Protein AF-A0A1F6WNR9-F1 (afdb_monomer)

Foldseek 3Di:
DVVVVVVVVVVVVVVVVCCVVCVPQDPVNVVVVVVLCVVPVPLVVVLVVQLVVVVVVVDPSVVSNVVSCVVCVVVSCVSVVD

Mean predicted aligned error: 11.91 Å

Radius of gyration: 18.05 Å; Cα contacts (8 Å, |Δi|>4): 24; chains: 1; bounding box: 30×56×25 Å

Solvent-accessible surface area (backbone atoms only — not comparable to full-atom values): 4655 Å² total; per-residue (Å²): 118,71,66,60,57,55,50,53,53,53,52,52,54,52,50,51,50,51,48,64,70,46,68,80,58,56,69,69,57,54,52,51,52,50,50,52,39,69,76,40,49,67,60,50,49,50,49,50,55,51,28,52,51,36,37,74,73,68,39,56,62,72,60,24,45,52,52,44,50,60,73,44,39,72,62,52,48,61,68,70,73,110

Structure (mmCIF, N/CA/C/O backbone):
data_AF-A0A1F6WNR9-F1
#
_entry.id   AF-A0A1F6WNR9-F1
#
loop_
_atom_site.group_PDB
_atom_site.id
_atom_site.type_symbol
_atom_site.label_atom_id
_atom_site.label_alt_id
_atom_site.label_comp_id
_atom_site.label_asym_id
_atom_site.label_entity_id
_atom_site.label_seq_id
_atom_site.pdbx_PDB_ins_code
_atom_site.Cartn_x
_atom_site.Cartn_y
_atom_site.Cartn_z
_atom_site.occupancy
_atom_site.B_iso_or_equiv
_atom_site.auth_seq_id
_atom_site.auth_comp_id
_atom_site.auth_asym_id
_atom_site.auth_atom_id
_atom_site.pdbx_PDB_model_num
ATOM 1 N N . MET A 1 1 ? -5.556 41.675 -15.317 1.00 62.06 1 MET A N 1
ATOM 2 C CA . MET A 1 1 ? -4.262 41.161 -14.796 1.00 62.06 1 MET A CA 1
ATOM 3 C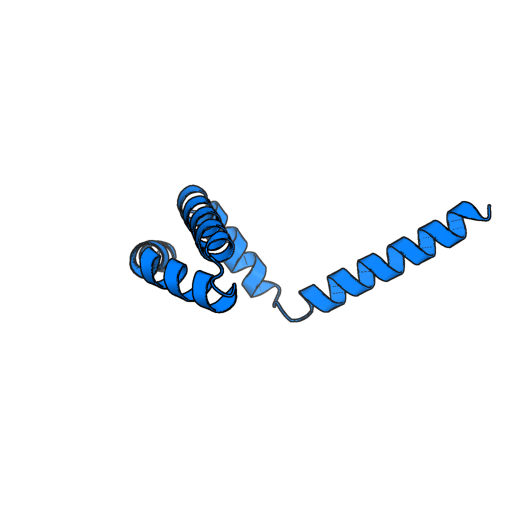 C . MET A 1 1 ? -4.326 40.613 -13.363 1.00 62.06 1 MET A C 1
ATOM 5 O O . MET A 1 1 ? -3.534 39.734 -13.054 1.00 62.06 1 MET A O 1
ATOM 9 N N . PHE A 1 2 ? -5.281 41.030 -12.519 1.00 60.72 2 PHE A N 1
ATOM 10 C CA . PHE A 1 2 ? -5.416 40.568 -11.121 1.00 60.72 2 PHE A CA 1
ATOM 11 C C . PHE A 1 2 ? -5.699 39.055 -10.958 1.00 60.72 2 PHE A C 1
ATOM 13 O O . PHE A 1 2 ? -5.142 38.407 -10.076 1.00 60.72 2 PHE A O 1
ATOM 20 N N . GLY A 1 3 ? -6.486 38.452 -11.860 1.00 56.53 3 GLY A N 1
ATOM 21 C CA . GLY A 1 3 ? -6.791 37.011 -11.819 1.00 56.53 3 GLY A CA 1
ATOM 22 C C . GLY A 1 3 ? -5.584 36.092 -12.066 1.00 56.53 3 GLY A C 1
ATOM 23 O O . GLY A 1 3 ? -5.498 35.017 -11.477 1.00 56.53 3 GLY A O 1
ATOM 24 N N . LYS A 1 4 ? -4.600 36.536 -12.863 1.00 57.75 4 LYS A N 1
ATOM 25 C CA . LYS A 1 4 ? -3.391 35.753 -13.191 1.00 57.75 4 LYS A CA 1
ATOM 26 C C . LYS A 1 4 ? -2.430 35.654 -11.997 1.00 57.75 4 LYS A C 1
ATOM 28 O O . LYS A 1 4 ? -1.775 34.630 -11.822 1.00 57.75 4 LYS A O 1
ATOM 33 N N . LEU A 1 5 ? -2.397 36.686 -11.148 1.00 65.12 5 LEU A N 1
ATOM 34 C CA . LEU A 1 5 ? -1.584 36.722 -9.927 1.00 65.12 5 LEU A CA 1
ATOM 35 C C . LEU A 1 5 ? -2.123 35.749 -8.860 1.00 65.12 5 LEU A C 1
ATOM 37 O O . LEU A 1 5 ? -1.364 34.986 -8.265 1.00 65.12 5 LEU A O 1
ATOM 41 N N . PHE A 1 6 ? -3.447 35.719 -8.675 1.00 65.88 6 PHE A N 1
ATOM 42 C CA . PHE A 1 6 ? -4.116 34.806 -7.740 1.00 65.88 6 PHE A CA 1
ATOM 43 C C . PHE A 1 6 ? -4.020 33.337 -8.185 1.00 65.88 6 PHE A C 1
ATOM 45 O O . PHE A 1 6 ? -3.802 32.441 -7.369 1.00 65.88 6 PHE A O 1
ATOM 52 N N . GLN A 1 7 ? -4.110 33.086 -9.494 1.00 62.00 7 GLN A N 1
ATOM 53 C CA . GLN A 1 7 ? -3.944 31.751 -10.072 1.00 62.00 7 GLN A CA 1
ATOM 54 C C . GLN A 1 7 ? -2.501 31.225 -9.931 1.00 62.00 7 GLN A C 1
ATOM 56 O O . GLN A 1 7 ? -2.305 30.049 -9.628 1.00 62.00 7 GLN A O 1
ATOM 61 N N . GLY A 1 8 ? -1.489 32.096 -10.048 1.00 66.94 8 GLY A N 1
ATOM 62 C CA . GLY A 1 8 ? -0.085 31.745 -9.795 1.00 66.94 8 GLY A CA 1
ATOM 63 C C . GLY A 1 8 ? 0.211 31.374 -8.333 1.00 66.94 8 GLY A C 1
ATOM 64 O O . GLY A 1 8 ? 0.977 30.443 -8.077 1.00 66.94 8 GLY A O 1
ATOM 65 N N . LEU A 1 9 ? -0.437 32.044 -7.372 1.00 67.25 9 LEU A N 1
ATOM 66 C CA . LEU A 1 9 ? -0.345 31.716 -5.941 1.00 67.25 9 LEU A CA 1
ATOM 67 C C . LEU A 1 9 ? -1.007 30.373 -5.601 1.00 67.25 9 LEU A C 1
ATOM 69 O O . LEU A 1 9 ? -0.417 29.572 -4.873 1.00 67.25 9 LEU A O 1
ATOM 73 N N . LYS A 1 10 ? -2.185 30.082 -6.174 1.00 62.47 10 LYS A N 1
ATOM 74 C CA . LYS A 1 10 ? -2.852 28.776 -6.016 1.00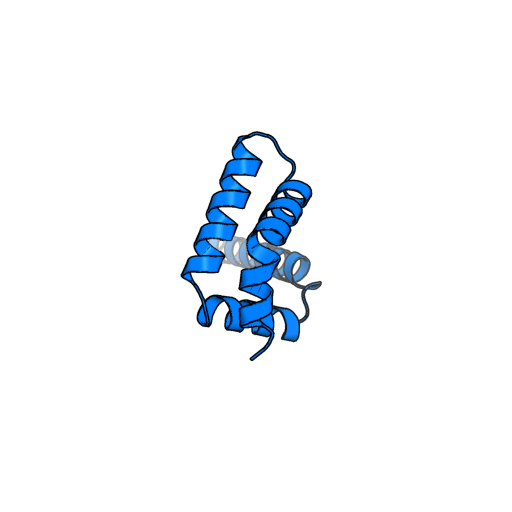 62.47 10 LYS A CA 1
ATOM 75 C C . LYS A 1 10 ? -1.992 27.621 -6.542 1.00 62.47 10 LYS A C 1
ATOM 77 O O . LYS A 1 10 ? -1.851 26.616 -5.849 1.00 62.47 10 LYS A O 1
ATOM 82 N N . ASN A 1 11 ? -1.350 27.787 -7.703 1.00 69.50 11 ASN A N 1
ATOM 83 C CA . ASN A 1 11 ? -0.464 26.761 -8.266 1.00 69.50 11 ASN A CA 1
ATOM 84 C C . ASN A 1 11 ? 0.759 26.480 -7.382 1.00 69.50 11 ASN A C 1
ATOM 86 O O . ASN A 1 11 ? 1.121 25.319 -7.211 1.00 69.50 11 ASN A O 1
ATOM 90 N N . LYS A 1 12 ? 1.374 27.504 -6.770 1.00 78.12 12 LYS A N 1
ATOM 91 C CA . LYS A 1 12 ? 2.505 27.298 -5.847 1.00 78.12 12 LYS A CA 1
ATOM 92 C C . LYS A 1 12 ? 2.094 26.586 -4.559 1.00 78.12 12 LYS A C 1
ATOM 94 O O . LYS A 1 12 ? 2.823 25.710 -4.110 1.00 78.12 12 LYS A O 1
ATOM 99 N N . ALA A 1 13 ? 0.936 26.915 -3.985 1.00 79.06 13 ALA A N 1
ATOM 100 C CA . ALA A 1 13 ? 0.448 26.259 -2.770 1.00 79.06 13 ALA A CA 1
ATOM 101 C C . ALA A 1 13 ? 0.127 24.771 -3.001 1.00 79.06 13 ALA A C 1
ATOM 103 O O . ALA A 1 13 ? 0.525 23.921 -2.206 1.00 79.06 13 ALA A O 1
ATOM 104 N N . VAL A 1 14 ? -0.528 24.446 -4.122 1.00 74.44 14 VAL A N 1
ATOM 105 C CA . VAL A 1 14 ? -0.826 23.058 -4.512 1.00 74.44 14 VAL A CA 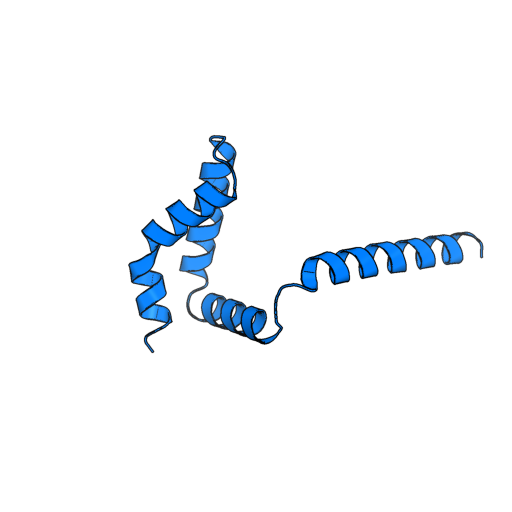1
ATOM 106 C C . VAL A 1 14 ? 0.458 22.287 -4.825 1.00 74.44 14 VAL A C 1
ATOM 108 O O . VAL A 1 14 ? 0.639 21.188 -4.307 1.00 74.44 14 VAL A O 1
ATOM 111 N N . ALA A 1 15 ? 1.387 22.872 -5.590 1.00 69.50 15 ALA A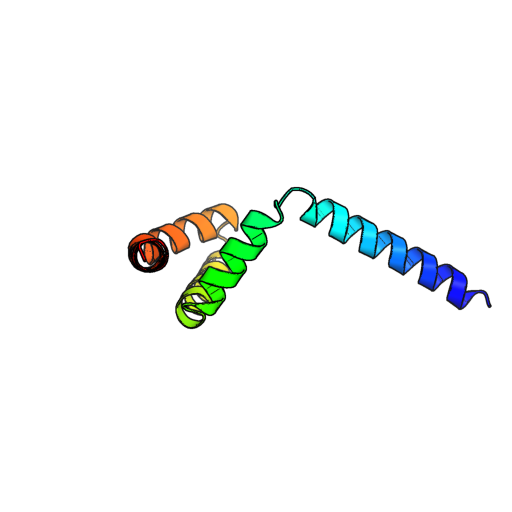 N 1
ATOM 112 C CA . ALA A 1 15 ? 2.682 22.252 -5.873 1.00 69.50 15 ALA A CA 1
ATOM 113 C C . ALA A 1 15 ? 3.470 21.961 -4.585 1.00 69.50 15 ALA A C 1
ATOM 115 O O . ALA A 1 15 ? 3.997 20.865 -4.419 1.00 69.50 15 ALA A O 1
ATOM 116 N N . HIS A 1 16 ? 3.479 22.894 -3.631 1.00 75.25 16 HIS A N 1
ATOM 117 C CA . HIS A 1 16 ? 4.162 22.721 -2.352 1.00 75.25 16 HIS A CA 1
ATOM 118 C C . HIS A 1 16 ? 3.497 21.661 -1.457 1.00 75.25 16 HIS A C 1
ATOM 120 O O . HIS A 1 16 ? 4.186 20.936 -0.742 1.00 75.25 16 HIS A O 1
ATOM 126 N N . MET A 1 17 ? 2.168 21.523 -1.513 1.00 71.62 17 MET A N 1
ATOM 127 C CA . MET A 1 17 ? 1.438 20.475 -0.792 1.00 71.62 17 MET A CA 1
ATOM 128 C C . MET A 1 17 ? 1.734 19.084 -1.362 1.00 71.62 17 MET A C 1
ATOM 130 O O . MET A 1 17 ? 2.003 18.158 -0.597 1.00 71.62 17 MET A O 1
ATOM 134 N N . VAL A 1 18 ? 1.754 18.953 -2.691 1.00 67.38 18 VAL A N 1
ATOM 135 C CA . VAL A 1 18 ? 2.131 17.714 -3.386 1.00 67.38 18 VAL A CA 1
ATOM 136 C C . VAL A 1 18 ? 3.581 17.347 -3.070 1.00 67.38 18 VAL A C 1
ATOM 138 O O . VAL A 1 18 ? 3.855 16.215 -2.684 1.00 67.38 18 VAL A O 1
ATOM 141 N N . GLU A 1 19 ? 4.505 18.307 -3.129 1.00 67.25 19 GLU A N 1
ATOM 142 C CA . GLU A 1 19 ? 5.910 18.096 -2.773 1.00 67.25 19 GLU A CA 1
ATOM 143 C C . GLU A 1 19 ? 6.060 17.662 -1.305 1.00 67.25 19 GLU A C 1
ATOM 145 O O . GLU A 1 19 ? 6.805 16.736 -1.007 1.00 67.25 19 GLU A O 1
ATOM 150 N N . LYS A 1 20 ? 5.309 18.260 -0.373 1.00 71.00 20 LYS A N 1
ATOM 151 C CA . LYS A 1 20 ? 5.347 17.916 1.059 1.00 71.00 20 LYS A CA 1
ATOM 152 C C . LYS A 1 20 ? 4.752 16.537 1.365 1.00 71.00 20 LYS A C 1
ATOM 154 O O . LYS A 1 20 ? 5.274 15.847 2.234 1.00 71.00 20 LYS A O 1
ATOM 159 N N . GLN A 1 21 ? 3.707 16.123 0.647 1.00 60.22 21 GLN A N 1
ATOM 160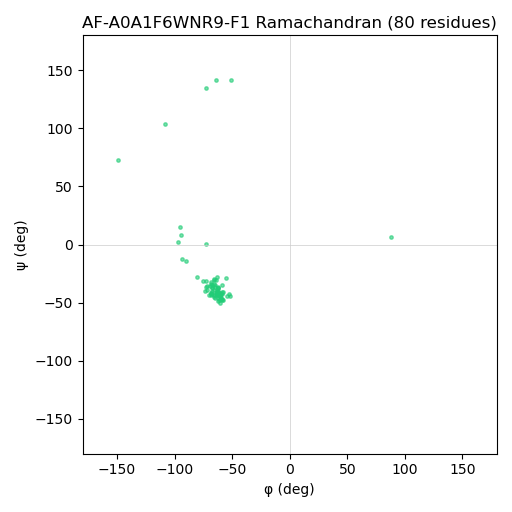 C CA . GLN A 1 21 ? 3.118 14.784 0.773 1.00 60.22 21 GLN A CA 1
ATOM 161 C C . GLN A 1 21 ? 3.974 13.703 0.096 1.00 60.22 21 GLN A C 1
ATOM 163 O O . GLN A 1 21 ? 4.034 12.574 0.572 1.00 60.22 21 GLN A O 1
ATOM 168 N N . MET A 1 22 ? 4.684 14.049 -0.982 1.00 54.75 22 MET A N 1
ATOM 169 C CA . MET A 1 22 ? 5.519 13.118 -1.742 1.00 54.75 22 MET A CA 1
ATOM 170 C C . MET A 1 22 ? 6.994 13.087 -1.297 1.00 54.75 22 MET A C 1
ATOM 172 O O . MET A 1 22 ? 7.710 12.156 -1.666 1.00 54.75 22 MET A O 1
ATOM 176 N N . LYS A 1 23 ? 7.456 14.044 -0.479 1.00 59.06 23 LYS A N 1
ATOM 177 C CA . LYS A 1 23 ? 8.846 14.153 0.022 1.00 59.06 23 LYS A CA 1
ATOM 178 C C . LYS A 1 23 ? 9.359 12.906 0.742 1.00 59.06 23 LYS A C 1
ATOM 180 O O . LYS A 1 23 ? 10.553 12.640 0.702 1.00 59.06 23 LYS A O 1
ATOM 185 N N . ASN A 1 24 ? 8.466 12.137 1.356 1.00 56.38 24 ASN A N 1
ATOM 186 C CA . ASN A 1 24 ? 8.834 10.989 2.187 1.00 56.38 24 ASN A CA 1
ATOM 187 C C . ASN A 1 24 ? 8.759 9.642 1.459 1.00 56.38 24 ASN A C 1
ATOM 189 O O . ASN A 1 24 ? 9.008 8.615 2.080 1.00 56.38 24 ASN A O 1
ATOM 193 N N . VAL A 1 25 ? 8.418 9.629 0.165 1.00 56.59 25 VAL A N 1
ATOM 194 C CA . VAL A 1 25 ? 8.421 8.404 -0.646 1.00 56.59 25 VAL A CA 1
ATOM 195 C C . VAL A 1 25 ? 9.590 8.486 -1.628 1.00 56.59 25 VAL A C 1
ATOM 197 O O . VAL A 1 25 ? 9.486 9.231 -2.611 1.00 56.59 25 VAL A O 1
ATOM 200 N N . PRO A 1 26 ? 10.697 7.762 -1.374 1.00 68.12 26 PRO A N 1
ATOM 201 C CA . PRO A 1 26 ? 11.855 7.711 -2.253 1.00 68.12 26 PRO A CA 1
ATOM 202 C C . PRO A 1 26 ? 11.472 7.385 -3.707 1.00 68.12 26 PRO A C 1
ATOM 204 O O . PRO A 1 26 ? 10.613 6.526 -3.929 1.00 68.12 26 PRO A O 1
ATOM 207 N N . PRO A 1 27 ? 12.121 8.003 -4.711 1.00 64.88 27 PRO A N 1
ATOM 208 C CA . PRO A 1 27 ? 11.851 7.747 -6.130 1.00 64.88 27 PRO A CA 1
ATOM 209 C C . PRO A 1 27 ? 11.910 6.257 -6.492 1.00 64.88 27 PRO A C 1
ATOM 211 O O . PRO A 1 27 ? 11.000 5.745 -7.139 1.00 64.88 27 PRO A O 1
ATOM 214 N N . ALA A 1 28 ? 12.905 5.545 -5.955 1.00 65.69 28 ALA A N 1
ATOM 215 C CA . ALA A 1 28 ? 13.066 4.106 -6.137 1.00 65.69 28 ALA A CA 1
ATOM 216 C C . ALA A 1 28 ? 11.849 3.298 -5.645 1.00 65.69 28 ALA A C 1
ATOM 218 O O . ALA A 1 28 ? 11.471 2.310 -6.267 1.00 65.69 28 ALA A O 1
ATOM 219 N N . GLN A 1 29 ? 11.184 3.731 -4.566 1.00 63.91 29 GLN A N 1
ATOM 220 C CA . GLN A 1 29 ? 9.977 3.062 -4.067 1.00 63.91 29 GLN A CA 1
ATOM 221 C C . GLN A 1 29 ? 8.774 3.305 -4.983 1.00 63.91 29 GLN A C 1
ATOM 223 O O . GLN A 1 29 ? 7.973 2.395 -5.188 1.00 63.91 29 GLN A O 1
ATOM 228 N N . ARG A 1 30 ? 8.656 4.496 -5.587 1.00 68.69 30 ARG A N 1
ATOM 229 C CA . ARG A 1 30 ? 7.591 4.766 -6.570 1.00 68.69 30 ARG A CA 1
ATOM 230 C C . ARG A 1 30 ? 7.763 3.932 -7.828 1.00 68.69 30 ARG A C 1
ATOM 232 O O . ARG A 1 30 ? 6.782 3.379 -8.318 1.00 68.69 30 ARG A O 1
ATOM 239 N N . GLU A 1 31 ? 8.986 3.825 -8.337 1.00 73.06 31 GLU A N 1
ATOM 240 C CA . GLU A 1 31 ? 9.279 2.982 -9.498 1.00 73.06 31 GLU A CA 1
ATOM 241 C C . GLU A 1 31 ? 8.998 1.509 -9.198 1.00 73.06 31 GLU A C 1
ATOM 243 O O . GLU A 1 31 ? 8.393 0.823 -10.020 1.00 73.06 31 GLU A O 1
ATOM 248 N N . MET A 1 32 ? 9.353 1.041 -7.998 1.00 73.38 32 MET A N 1
ATOM 249 C CA . MET A 1 32 ? 9.067 -0.322 -7.558 1.00 73.38 32 MET A CA 1
ATOM 250 C C . MET A 1 32 ? 7.558 -0.603 -7.530 1.00 73.38 32 MET A C 1
ATOM 252 O O . MET A 1 32 ? 7.108 -1.568 -8.143 1.00 73.38 32 MET A O 1
ATOM 256 N N . VAL A 1 33 ? 6.762 0.267 -6.896 1.00 76.62 33 VAL A N 1
ATOM 257 C CA . VAL A 1 33 ? 5.293 0.139 -6.863 1.00 76.62 33 VAL A CA 1
ATOM 258 C C . VAL A 1 33 ? 4.710 0.188 -8.275 1.00 76.62 33 VAL A C 1
ATOM 260 O O . VAL A 1 33 ? 3.872 -0.639 -8.621 1.00 76.62 33 VAL A O 1
ATOM 263 N N . THR A 1 34 ? 5.188 1.108 -9.115 1.00 79.12 34 THR A N 1
ATOM 264 C CA . THR A 1 34 ? 4.727 1.241 -10.505 1.00 79.12 34 THR A CA 1
AT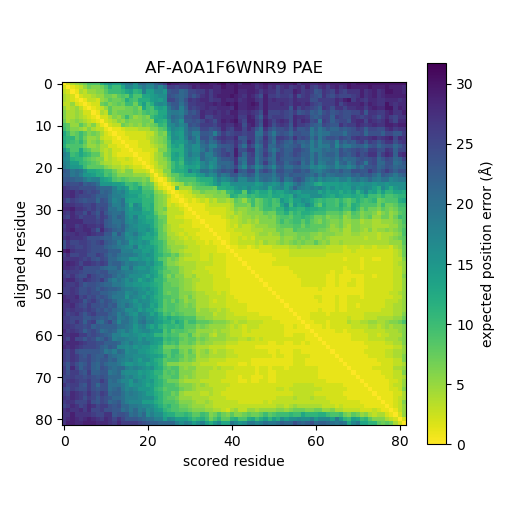OM 265 C C . THR A 1 34 ? 4.969 -0.043 -11.297 1.00 79.12 34 THR A C 1
A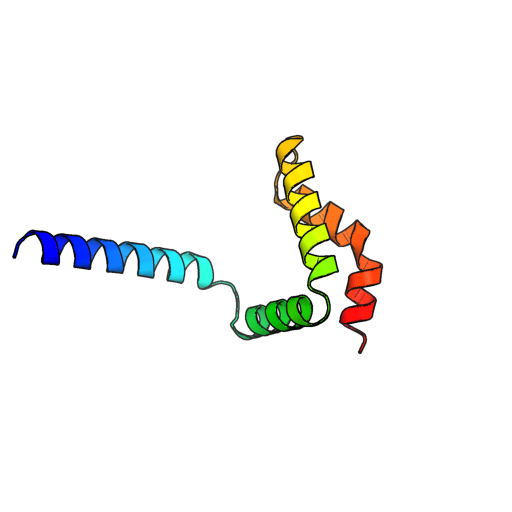TOM 267 O O . THR A 1 34 ? 4.053 -0.527 -11.959 1.00 79.12 34 THR A O 1
ATOM 270 N N . ARG A 1 35 ? 6.162 -0.642 -11.189 1.00 82.69 35 ARG A N 1
ATOM 271 C CA . ARG A 1 35 ? 6.484 -1.914 -11.856 1.00 82.69 35 ARG A CA 1
ATOM 272 C C . ARG A 1 35 ? 5.615 -3.063 -11.356 1.00 82.69 35 ARG A C 1
ATOM 274 O O . ARG A 1 35 ? 5.113 -3.836 -12.164 1.00 82.69 35 ARG A O 1
ATOM 281 N N . MET A 1 36 ? 5.380 -3.163 -10.046 1.00 80.25 36 MET A N 1
ATOM 282 C CA . MET A 1 36 ? 4.507 -4.212 -9.507 1.00 80.25 36 MET A CA 1
ATOM 283 C C . MET A 1 36 ? 3.070 -4.078 -10.027 1.00 80.25 36 MET A C 1
ATOM 285 O O . MET A 1 36 ? 2.471 -5.072 -10.439 1.00 80.25 36 MET A O 1
ATOM 289 N N . VAL A 1 37 ? 2.537 -2.851 -10.067 1.00 85.12 37 VAL A N 1
ATOM 290 C CA . VAL A 1 37 ? 1.203 -2.570 -10.618 1.00 85.12 37 VAL A CA 1
ATOM 291 C C . VAL A 1 37 ? 1.135 -2.918 -12.104 1.00 85.12 37 VAL A C 1
ATOM 293 O O . VAL A 1 37 ? 0.141 -3.488 -12.539 1.00 85.12 37 VAL A O 1
ATOM 296 N N . GLN A 1 38 ? 2.182 -2.632 -12.879 1.00 86.06 38 GLN A N 1
ATOM 297 C CA . GLN A 1 38 ? 2.254 -3.013 -14.294 1.00 86.06 38 GLN A CA 1
ATOM 298 C C . GLN A 1 38 ? 2.300 -4.534 -14.496 1.00 86.06 38 GLN A C 1
ATOM 300 O O . GLN A 1 38 ? 1.637 -5.041 -15.398 1.00 86.06 38 GLN A O 1
ATOM 305 N N . ASN A 1 39 ? 3.026 -5.266 -13.645 1.00 87.56 39 ASN A N 1
ATOM 306 C CA . ASN A 1 39 ? 3.141 -6.724 -13.737 1.00 87.56 39 ASN A CA 1
ATOM 307 C C . ASN A 1 39 ? 1.823 -7.446 -13.411 1.00 87.56 39 ASN A C 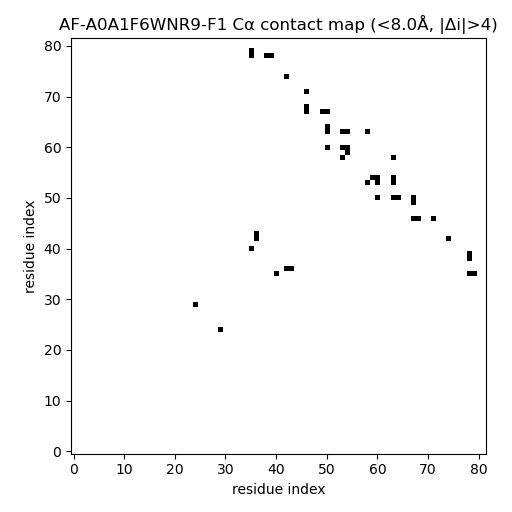1
ATOM 309 O O . ASN A 1 39 ? 1.556 -8.508 -13.971 1.00 87.56 39 ASN A O 1
ATOM 313 N N . ASN A 1 40 ? 0.989 -6.902 -12.515 1.00 90.25 40 ASN A N 1
ATOM 314 C CA . ASN A 1 40 ? -0.312 -7.501 -12.201 1.00 90.25 40 ASN A CA 1
ATOM 315 C C . ASN A 1 40 ? -1.381 -6.462 -11.808 1.00 90.25 40 ASN A C 1
ATOM 317 O O . ASN A 1 40 ? -1.799 -6.396 -10.647 1.00 90.25 40 ASN A O 1
ATOM 321 N N . PRO A 1 41 ? -1.894 -5.671 -12.764 1.00 89.69 41 PRO A N 1
ATOM 322 C CA . PRO A 1 41 ? -2.821 -4.577 -12.467 1.00 89.69 41 PRO A CA 1
ATOM 323 C C . PRO A 1 41 ? -4.138 -5.066 -11.852 1.00 89.69 41 PRO A C 1
ATOM 325 O O . PRO A 1 41 ? -4.763 -4.357 -11.064 1.00 89.69 41 PRO A O 1
ATOM 328 N N . GLN A 1 42 ? -4.549 -6.298 -12.167 1.00 93.69 42 GLN A N 1
ATOM 329 C CA . GLN A 1 42 ? -5.764 -6.905 -11.624 1.00 93.69 42 GLN A CA 1
ATOM 330 C C . GLN A 1 42 ? -5.643 -7.194 -10.126 1.00 93.69 42 GLN A C 1
ATOM 332 O O . GLN A 1 42 ? -6.588 -6.930 -9.383 1.00 93.69 42 GLN A O 1
ATOM 337 N N . LEU A 1 43 ? -4.491 -7.699 -9.670 1.00 92.62 43 LEU A N 1
ATOM 338 C CA . LEU A 1 43 ? -4.231 -7.919 -8.246 1.00 92.62 43 LEU A CA 1
ATOM 339 C C . LEU A 1 43 ? -4.298 -6.600 -7.471 1.00 92.62 43 LEU A C 1
ATOM 341 O O . LEU A 1 43 ? -4.982 -6.514 -6.455 1.00 92.62 43 LEU A O 1
ATOM 345 N N . PHE A 1 44 ? -3.649 -5.550 -7.978 1.00 91.69 44 PHE A N 1
ATOM 346 C CA . PHE A 1 44 ? -3.639 -4.248 -7.309 1.00 91.69 44 PHE A CA 1
ATOM 347 C C . PHE A 1 44 ? -5.011 -3.573 -7.308 1.00 91.69 44 PHE A C 1
ATOM 349 O O . PHE A 1 44 ? -5.379 -2.966 -6.304 1.00 91.69 44 PHE A O 1
ATOM 356 N N . LYS A 1 45 ? -5.805 -3.740 -8.374 1.00 92.88 45 LYS A N 1
ATOM 357 C CA . LYS A 1 45 ? -7.208 -3.312 -8.377 1.00 92.88 45 LYS A CA 1
ATOM 358 C C . LYS A 1 45 ? -8.009 -4.022 -7.280 1.00 92.88 45 LYS A C 1
ATOM 360 O O . LYS A 1 45 ? -8.695 -3.352 -6.520 1.00 92.88 45 LYS A O 1
ATOM 365 N N . LYS A 1 46 ? -7.881 -5.349 -7.143 1.00 95.69 46 LYS A N 1
ATOM 366 C CA . LYS A 1 46 ? -8.557 -6.111 -6.073 1.00 95.69 46 LYS A CA 1
ATOM 367 C C . LYS A 1 46 ? -8.132 -5.656 -4.676 1.00 95.69 46 LYS A C 1
ATOM 369 O O . LYS A 1 46 ? -8.984 -5.477 -3.812 1.00 95.69 46 LYS A O 1
ATOM 374 N N . ILE A 1 47 ? -6.832 -5.442 -4.463 1.00 94.50 47 ILE A N 1
ATOM 375 C CA . ILE A 1 47 ? -6.298 -4.925 -3.196 1.00 94.50 47 ILE A CA 1
ATOM 376 C C . ILE A 1 47 ? -6.915 -3.556 -2.878 1.00 94.50 47 ILE A C 1
ATOM 378 O O . ILE A 1 47 ? -7.391 -3.347 -1.765 1.00 94.50 47 ILE A O 1
ATOM 382 N N . ALA A 1 48 ? -6.950 -2.637 -3.847 1.00 92.06 48 ALA A N 1
ATOM 383 C CA . ALA A 1 48 ? -7.533 -1.310 -3.661 1.00 92.06 48 ALA A CA 1
ATOM 384 C C . ALA A 1 48 ? -9.038 -1.373 -3.346 1.00 92.06 48 ALA A C 1
ATOM 386 O O . ALA A 1 48 ? -9.472 -0.781 -2.355 1.00 92.06 48 ALA A O 1
ATOM 387 N N . ASP A 1 49 ? -9.800 -2.141 -4.130 1.00 97.19 49 ASP A N 1
ATOM 388 C CA . ASP A 1 49 ? -11.246 -2.314 -3.955 1.00 97.19 49 ASP A CA 1
ATOM 389 C C . ASP A 1 49 ? -11.569 -2.885 -2.553 1.00 97.19 49 ASP A C 1
ATOM 391 O O . ASP A 1 49 ? -12.487 -2.418 -1.875 1.00 97.19 49 ASP A O 1
ATOM 395 N N . GLU A 1 50 ? -10.784 -3.851 -2.059 1.00 97.12 50 GLU A N 1
ATOM 396 C CA . GLU A 1 50 ? -10.977 -4.432 -0.722 1.00 97.12 50 GLU A CA 1
ATOM 397 C C . GLU A 1 50 ? -10.573 -3.505 0.429 1.00 97.12 50 GLU A C 1
ATOM 399 O O . GLU A 1 50 ? -11.228 -3.503 1.476 1.00 97.12 50 GLU A O 1
ATOM 404 N N . ILE A 1 51 ? -9.510 -2.712 0.266 1.00 95.94 51 ILE A N 1
ATOM 405 C CA . ILE A 1 51 ? -9.142 -1.698 1.263 1.00 95.94 51 ILE A CA 1
ATOM 406 C C . ILE A 1 51 ? -10.265 -0.666 1.369 1.00 95.94 51 ILE A C 1
ATOM 408 O O . ILE A 1 51 ? -10.657 -0.300 2.478 1.00 95.94 51 ILE A O 1
ATOM 412 N N . GLU A 1 52 ? -10.816 -0.223 0.237 1.00 93.81 52 GLU A N 1
ATOM 413 C CA . GLU A 1 52 ? -11.936 0.715 0.214 1.00 93.81 52 GLU A CA 1
ATOM 414 C C . GLU A 1 52 ? -13.191 0.121 0.868 1.00 93.81 52 GLU A C 1
ATOM 416 O O . GLU A 1 52 ? -13.836 0.797 1.671 1.00 93.81 52 GLU A O 1
ATOM 421 N N . ALA A 1 53 ? -13.506 -1.150 0.598 1.00 98.06 53 ALA A N 1
ATOM 422 C CA . ALA A 1 53 ? -14.612 -1.850 1.249 1.00 98.06 53 ALA A CA 1
ATOM 423 C C . ALA A 1 53 ? -14.450 -1.874 2.781 1.00 98.06 53 ALA A C 1
ATOM 425 O O . ALA A 1 53 ? -15.353 -1.453 3.501 1.00 98.06 53 ALA A O 1
ATOM 426 N N . LYS A 1 54 ? -13.267 -2.238 3.293 1.00 95.44 54 LYS A N 1
ATOM 427 C CA . LYS A 1 54 ? -12.991 -2.242 4.743 1.00 95.44 54 LYS A CA 1
ATOM 428 C C . LYS A 1 54 ? -13.027 -0.846 5.363 1.00 95.44 54 LYS A C 1
ATOM 430 O O . LYS A 1 54 ? -13.469 -0.690 6.499 1.00 95.44 54 LYS A O 1
ATOM 435 N N . LYS A 1 55 ? -12.588 0.183 4.631 1.00 96.56 55 LYS A N 1
ATOM 436 C CA . LYS A 1 55 ? -12.733 1.581 5.068 1.00 96.56 55 LYS A CA 1
ATOM 437 C C . LYS A 1 55 ? -14.207 1.973 5.194 1.00 96.56 55 LYS A C 1
ATOM 439 O O . LYS A 1 55 ? -14.570 2.625 6.169 1.00 96.56 55 LYS A O 1
ATOM 444 N N . LYS A 1 56 ? -15.059 1.552 4.250 1.00 96.88 56 LYS A N 1
ATOM 445 C CA . LYS A 1 56 ? -16.518 1.775 4.300 1.00 96.88 56 LYS A CA 1
ATOM 446 C C . LYS A 1 56 ? -17.188 1.034 5.461 1.00 96.88 56 LYS A C 1
ATOM 448 O O . LYS A 1 56 ? -18.153 1.545 6.013 1.00 96.88 56 LYS A O 1
ATOM 453 N N . GLU A 1 57 ? -16.637 -0.101 5.885 1.00 96.44 57 GLU A N 1
ATOM 454 C CA . GLU A 1 57 ? -17.042 -0.822 7.106 1.00 96.44 57 GLU A CA 1
ATOM 455 C C . GLU A 1 57 ? -16.592 -0.127 8.411 1.00 96.44 57 GLU A C 1
ATOM 457 O O . GLU A 1 57 ? -16.846 -0.628 9.504 1.00 96.44 57 GLU A O 1
ATOM 462 N N . GLY A 1 58 ? -15.914 1.023 8.325 1.00 95.31 58 GLY A N 1
ATOM 463 C CA . GLY A 1 58 ? -15.451 1.795 9.481 1.00 95.31 58 GLY A CA 1
ATOM 464 C C . GLY A 1 58 ? -14.072 1.390 10.002 1.00 95.31 58 GLY A C 1
ATOM 465 O O . GLY A 1 58 ? -13.623 1.912 11.024 1.00 95.31 58 GLY A O 1
ATOM 466 N N . LYS A 1 59 ? -13.359 0.487 9.313 1.00 95.50 59 LYS A N 1
ATOM 467 C CA . LYS A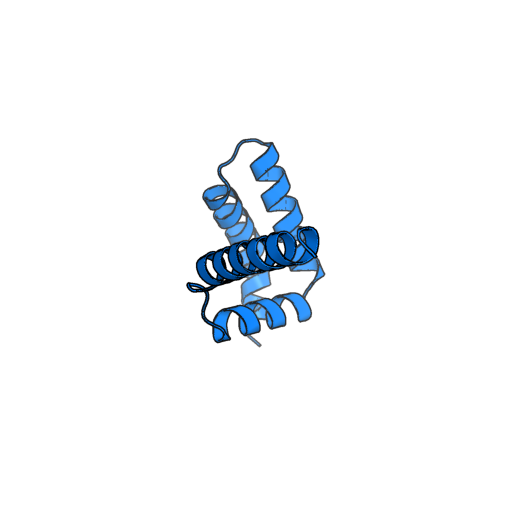 1 59 ? -11.993 0.112 9.696 1.00 95.50 59 LYS A CA 1
ATOM 468 C C . LYS A 1 59 ? -11.022 1.254 9.368 1.00 95.50 59 LYS A C 1
ATOM 470 O O . LYS A 1 59 ? -11.064 1.778 8.252 1.00 95.50 59 LYS A O 1
ATOM 475 N N . PRO A 1 60 ? -10.097 1.625 10.275 1.00 96.25 60 PRO A N 1
ATOM 476 C CA . PRO A 1 60 ? -9.116 2.651 9.954 1.00 96.25 60 PRO A CA 1
ATOM 477 C C . PRO A 1 60 ? -8.199 2.190 8.814 1.00 96.25 60 PRO A C 1
ATOM 479 O O . PRO A 1 60 ? -7.795 1.027 8.755 1.00 96.25 60 PRO A O 1
ATOM 482 N N . GLU A 1 61 ? -7.849 3.119 7.924 1.00 87.94 61 GLU A N 1
ATOM 483 C CA . GLU A 1 61 ? -7.162 2.849 6.653 1.00 87.94 61 GLU A CA 1
ATOM 484 C C . GLU A 1 61 ? -5.890 2.010 6.801 1.00 87.94 61 GLU A C 1
ATOM 486 O O . GLU A 1 61 ? -5.702 1.043 6.066 1.00 87.94 61 GLU A O 1
ATOM 491 N N . MET A 1 62 ? -5.052 2.322 7.792 1.00 93.25 62 MET A N 1
ATOM 492 C CA . MET A 1 62 ? -3.817 1.576 8.041 1.00 93.25 62 MET A CA 1
ATOM 493 C C . MET A 1 62 ? -4.087 0.105 8.391 1.00 93.25 62 MET A C 1
ATOM 495 O O . MET A 1 62 ? -3.408 -0.782 7.878 1.00 93.25 62 MET A O 1
ATOM 499 N N . TYR A 1 63 ? -5.104 -0.181 9.210 1.00 93.81 63 TYR A N 1
ATOM 500 C CA . TYR A 1 63 ? -5.470 -1.557 9.559 1.00 93.81 63 TYR A CA 1
ATOM 501 C C . TYR A 1 63 ? -6.115 -2.289 8.379 1.00 93.81 63 TYR A C 1
ATOM 503 O O . TYR A 1 63 ? -5.803 -3.456 8.147 1.00 93.81 63 TYR A O 1
ATOM 511 N N . ALA A 1 64 ? -6.962 -1.605 7.602 1.00 97.06 64 ALA A N 1
ATOM 512 C CA . ALA A 1 64 ? -7.541 -2.154 6.377 1.00 97.06 64 ALA A CA 1
ATOM 513 C C . ALA A 1 64 ? -6.451 -2.549 5.368 1.00 97.06 64 ALA A C 1
ATOM 515 O O . ALA A 1 64 ? -6.465 -3.669 4.857 1.00 97.06 64 ALA A O 1
ATOM 516 N N . ALA A 1 65 ? -5.470 -1.671 5.145 1.00 92.12 65 ALA A N 1
ATOM 517 C CA . ALA A 1 65 ? -4.341 -1.928 4.259 1.00 92.12 65 ALA A CA 1
ATOM 518 C C . ALA A 1 65 ? -3.501 -3.126 4.721 1.00 92.12 65 ALA A C 1
ATOM 520 O O . ALA A 1 65 ? -3.230 -4.018 3.922 1.00 92.12 65 ALA A O 1
ATOM 521 N N . ILE A 1 66 ? -3.135 -3.195 6.006 1.00 95.12 66 ILE A N 1
ATOM 522 C CA . ILE A 1 66 ? -2.352 -4.319 6.550 1.00 95.12 66 ILE A CA 1
ATOM 523 C C . ILE A 1 66 ? -3.101 -5.645 6.378 1.00 95.12 66 ILE A C 1
ATOM 525 O O . ILE A 1 66 ? -2.506 -6.645 5.983 1.00 95.12 66 ILE A O 1
ATOM 529 N N . GLU A 1 67 ? -4.397 -5.668 6.673 1.00 96.50 67 GLU A N 1
ATOM 530 C CA . GLU A 1 67 ? -5.214 -6.877 6.579 1.00 96.50 67 GLU A CA 1
ATOM 531 C C . GLU A 1 67 ? -5.342 -7.383 5.138 1.00 96.50 67 GLU A C 1
ATOM 533 O O . GLU A 1 67 ? -5.141 -8.571 4.883 1.00 96.50 67 GLU A O 1
ATOM 538 N N . VAL A 1 68 ? -5.614 -6.488 4.186 1.00 96.44 68 VAL A N 1
ATOM 539 C CA . VAL A 1 68 ? -5.726 -6.852 2.766 1.00 96.44 68 VAL A CA 1
ATOM 540 C C . VAL A 1 68 ? -4.366 -7.261 2.201 1.00 96.44 68 VAL A C 1
ATOM 542 O O . VAL A 1 68 ? -4.265 -8.282 1.529 1.00 96.44 68 VAL A O 1
ATOM 545 N N . MET A 1 69 ? -3.287 -6.546 2.527 1.00 92.50 69 MET A N 1
ATOM 546 C CA . MET A 1 69 ? -1.939 -6.921 2.081 1.00 92.50 69 MET A CA 1
ATOM 547 C C . MET A 1 69 ? -1.511 -8.290 2.627 1.00 92.50 69 MET A C 1
ATOM 549 O O . MET A 1 69 ? -0.899 -9.065 1.898 1.00 92.50 69 MET A O 1
ATOM 553 N N . LYS A 1 70 ? -1.872 -8.628 3.875 1.00 95.12 70 LYS A N 1
ATOM 554 C CA . LYS A 1 70 ? -1.667 -9.977 4.433 1.00 95.12 70 LYS A CA 1
ATOM 555 C C . LYS A 1 70 ? -2.462 -11.039 3.672 1.00 95.12 70 LYS A C 1
ATOM 557 O O . LYS A 1 70 ? -1.912 -12.091 3.366 1.00 95.12 70 LYS A O 1
ATOM 562 N N . LYS A 1 71 ? -3.723 -10.759 3.325 1.00 96.81 71 LYS A N 1
ATOM 563 C CA . LYS A 1 71 ? -4.562 -11.664 2.519 1.00 96.81 71 LYS A CA 1
ATOM 564 C C . LYS A 1 71 ? -3.924 -11.981 1.160 1.00 96.81 71 LYS A C 1
ATOM 566 O O . LYS A 1 71 ? -3.942 -13.130 0.736 1.00 96.81 71 LYS A O 1
ATOM 571 N N . TYR A 1 72 ? -3.329 -10.979 0.516 1.00 95.50 72 TYR A N 1
ATOM 572 C CA . TYR A 1 72 ? -2.695 -11.100 -0.801 1.00 95.50 72 TYR A CA 1
ATOM 573 C C . TYR A 1 72 ? -1.183 -11.376 -0.746 1.00 95.50 72 TYR A C 1
ATOM 575 O O . TYR A 1 72 ? -0.518 -11.379 -1.783 1.00 95.50 72 TYR A O 1
ATOM 583 N N . GLN A 1 73 ? -0.619 -11.644 0.438 1.00 92.38 73 GLN A N 1
ATOM 584 C CA . GLN A 1 73 ? 0.826 -11.787 0.638 1.00 92.38 73 GLN A CA 1
ATOM 585 C C . GLN A 1 73 ? 1.446 -12.830 -0.296 1.00 92.38 73 GLN A C 1
ATOM 587 O O . GLN A 1 73 ? 2.485 -12.567 -0.895 1.00 92.38 73 GLN A O 1
ATOM 592 N N . SER A 1 74 ? 0.811 -13.992 -0.460 1.00 93.44 74 SER A N 1
ATOM 593 C CA . SER A 1 74 ? 1.331 -15.058 -1.324 1.00 93.44 74 SER A CA 1
ATOM 594 C C . SER A 1 74 ? 1.344 -14.673 -2.806 1.00 93.44 74 SER A C 1
ATOM 596 O O . SER A 1 74 ? 2.243 -15.081 -3.536 1.00 93.44 74 SER A O 1
ATOM 598 N N . GLU A 1 75 ? 0.370 -13.889 -3.270 1.00 91.00 75 GLU A N 1
ATOM 599 C CA . GLU A 1 75 ? 0.334 -13.388 -4.650 1.00 91.00 75 GLU A CA 1
ATOM 600 C C . GLU A 1 75 ? 1.379 -12.290 -4.863 1.00 91.00 75 GLU A C 1
ATOM 602 O O . GLU A 1 75 ? 2.085 -12.298 -5.868 1.00 91.00 75 GLU A O 1
ATOM 607 N N . LEU A 1 76 ? 1.549 -11.403 -3.879 1.00 89.75 76 LEU A N 1
ATOM 608 C CA . LEU A 1 76 ? 2.583 -10.369 -3.891 1.00 89.75 76 LEU A CA 1
ATOM 609 C C . LEU A 1 76 ? 3.996 -10.974 -3.872 1.00 89.75 76 LEU A C 1
ATOM 611 O O . LEU A 1 76 ? 4.855 -10.534 -4.630 1.00 89.75 76 LEU A O 1
ATOM 615 N N . GLN A 1 77 ? 4.229 -12.022 -3.076 1.00 89.38 77 GLN A N 1
ATOM 616 C CA . GLN A 1 77 ? 5.512 -12.733 -3.027 1.00 89.38 77 GLN A CA 1
ATOM 617 C C . GLN A 1 77 ? 5.874 -13.390 -4.362 1.00 89.38 77 GLN A C 1
ATOM 619 O O . GLN A 1 77 ? 7.037 -13.365 -4.760 1.00 89.38 77 GLN A O 1
ATOM 624 N N . LYS A 1 78 ? 4.886 -13.937 -5.082 1.00 89.38 78 LYS A N 1
ATOM 625 C CA . LYS A 1 78 ? 5.094 -14.488 -6.431 1.00 89.38 78 LYS A CA 1
ATOM 626 C C . LYS A 1 78 ? 5.522 -13.418 -7.438 1.00 89.38 78 LYS A C 1
ATOM 628 O O . LYS A 1 78 ? 6.255 -13.739 -8.363 1.00 89.38 78 LYS A O 1
ATOM 633 N N . LEU A 1 79 ? 5.088 -12.169 -7.254 1.00 81.31 79 LEU A N 1
ATOM 634 C CA . LEU A 1 79 ? 5.469 -11.042 -8.114 1.00 81.31 79 LEU A CA 1
ATOM 635 C C . LEU A 1 79 ? 6.847 -10.462 -7.776 1.00 81.31 79 LEU A C 1
ATOM 637 O O . LEU A 1 79 ? 7.485 -9.897 -8.657 1.00 81.31 79 LEU A O 1
ATOM 641 N N . SER A 1 80 ? 7.298 -10.571 -6.522 1.00 72.94 80 SER A N 1
ATOM 642 C CA . SER A 1 80 ? 8.620 -10.092 -6.089 1.00 72.94 80 SER A CA 1
ATOM 643 C C . SER A 1 80 ? 9.736 -11.136 -6.209 1.00 72.94 80 SER A C 1
ATOM 645 O O . SER A 1 80 ? 10.899 -10.788 -6.043 1.00 72.94 80 SER A O 1
ATOM 647 N N . GLY A 1 81 ? 9.385 -12.410 -6.404 1.00 65.75 81 GLY A N 1
ATOM 648 C CA . GLY A 1 81 ? 10.315 -13.542 -6.496 1.00 65.75 81 GLY A CA 1
ATOM 649 C C . GLY A 1 81 ? 10.721 -13.935 -7.921 1.00 65.75 81 GLY A C 1
ATOM 650 O O . GLY A 1 81 ? 11.223 -15.044 -8.096 1.00 65.75 81 GLY A O 1
ATOM 651 N N . GLN A 1 82 ? 10.468 -13.075 -8.915 1.00 49.50 82 GLN A N 1
ATOM 652 C CA . GLN A 1 82 ? 10.965 -13.201 -10.292 1.00 49.50 82 GLN A CA 1
ATOM 653 C C . GLN A 1 82 ? 12.096 -12.210 -10.552 1.00 49.50 82 GLN A C 1
ATOM 655 O O . GLN A 1 82 ? 11.957 -11.042 -10.121 1.00 49.50 82 GLN A O 1
#

pLDDT: mean 80.81, std 14.25, range [49.5, 98.06]

Sequence (82 aa):
MFGKLFQGLKNKAVAHMVEKQMKNVPPAQREMVTRMVQNNPQLFKKIADEIEAKKKEGKPEMYAAIEVMKKYQSELQKLSGQ

Secondary structure (DSSP, 8-state):
-HHHHHHHHHHHHHHHHHHHHHTTS-HHHHHHHHHHHHH-HHHHHHHHHHHHHHHHTT--HHHHHHHHHHHTHHHHHHHH--

Organism: NCBI:txid1801766